Protein AF-A0A1G8BIB8-F1 (afdb_monomer)

Foldseek 3Di:
DDDDDDALVVVDPCVVVVLVVLQVLQFDPPSDPDDDDDDFFDKDKDWAQDPPPVDGDIHIWMWGDDPNGIDGDPDDPVCCVPPDDDPDDDDDPCPDPPPPD

Structure (mmCIF, N/CA/C/O backbone):
data_AF-A0A1G8BIB8-F1
#
_entry.id   AF-A0A1G8BIB8-F1
#
loop_
_atom_site.group_PDB
_atom_site.id
_atom_site.type_symbol
_atom_site.label_atom_id
_atom_site.label_alt_id
_atom_site.label_comp_id
_atom_site.label_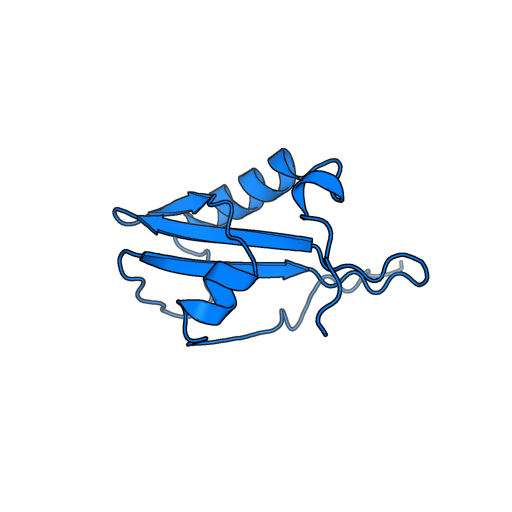asym_id
_atom_site.label_entity_id
_atom_site.label_seq_id
_atom_site.pdbx_PDB_ins_code
_atom_site.Cartn_x
_atom_site.Cartn_y
_atom_site.Cartn_z
_atom_site.occupancy
_atom_site.B_iso_or_equiv
_atom_site.auth_seq_id
_atom_site.auth_comp_id
_atom_site.auth_asym_id
_atom_site.auth_atom_id
_atom_site.pdbx_PDB_m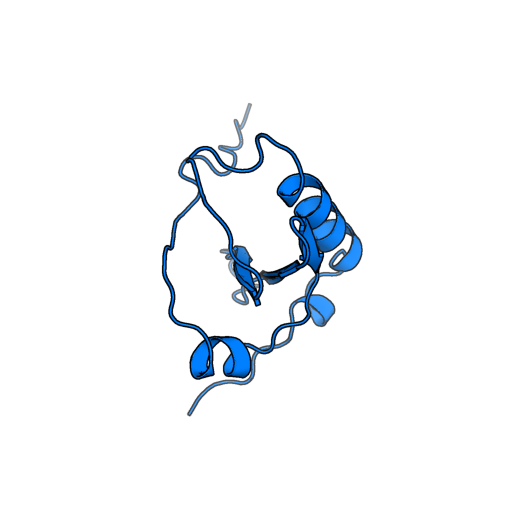odel_num
ATOM 1 N N . MET A 1 1 ? 15.952 -23.717 1.125 1.00 50.88 1 MET A N 1
ATOM 2 C CA . MET A 1 1 ? 16.543 -22.532 1.782 1.00 50.88 1 MET A CA 1
ATOM 3 C C . MET A 1 1 ? 16.032 -21.320 1.025 1.00 50.88 1 MET A C 1
ATOM 5 O O . MET A 1 1 ? 15.897 -21.446 -0.185 1.00 50.88 1 MET A O 1
ATOM 9 N N . GLY A 1 2 ? 15.646 -20.241 1.708 1.00 63.53 2 GLY A N 1
ATOM 10 C CA . GLY A 1 2 ? 15.189 -19.015 1.042 1.00 63.53 2 GLY A CA 1
ATOM 11 C C . GLY A 1 2 ? 16.364 -18.251 0.432 1.00 63.53 2 GLY A C 1
ATOM 12 O O . GLY A 1 2 ? 17.479 -18.344 0.946 1.00 63.53 2 GLY A O 1
ATOM 13 N N . GLU A 1 3 ? 16.120 -17.534 -0.659 1.00 66.12 3 GLU A N 1
ATOM 14 C CA . GLU A 1 3 ? 17.093 -16.615 -1.250 1.00 66.12 3 GLU A CA 1
ATOM 15 C C . GLU A 1 3 ? 16.918 -15.226 -0.614 1.00 66.12 3 GLU A C 1
ATOM 17 O O . GLU A 1 3 ? 15.779 -14.787 -0.435 1.00 66.12 3 GLU A O 1
ATOM 22 N N . PRO A 1 4 ? 18.007 -14.544 -0.216 1.00 67.19 4 PRO A N 1
ATOM 23 C CA . PRO A 1 4 ? 17.915 -13.176 0.275 1.00 67.19 4 PRO A CA 1
ATOM 24 C C . PRO A 1 4 ? 17.481 -12.254 -0.869 1.00 67.19 4 PRO A C 1
ATOM 26 O O . PRO A 1 4 ? 18.157 -12.193 -1.893 1.00 67.19 4 PRO A O 1
ATOM 29 N N . MET A 1 5 ? 16.370 -11.540 -0.682 1.00 73.62 5 MET A N 1
ATOM 30 C CA . MET A 1 5 ? 15.925 -10.493 -1.603 1.00 73.62 5 MET A CA 1
ATOM 31 C C . MET A 1 5 ? 16.414 -9.124 -1.139 1.00 73.62 5 MET A C 1
ATOM 33 O O . MET A 1 5 ? 16.441 -8.831 0.059 1.00 73.62 5 MET A O 1
ATOM 37 N N . MET A 1 6 ? 16.796 -8.286 -2.100 1.00 80.06 6 MET A N 1
ATOM 38 C CA . MET A 1 6 ? 17.148 -6.896 -1.830 1.00 80.06 6 MET A CA 1
ATOM 39 C C . MET A 1 6 ? 15.882 -6.083 -1.516 1.00 80.06 6 MET A C 1
ATOM 41 O O . MET A 1 6 ? 14.855 -6.270 -2.171 1.00 80.06 6 MET A O 1
ATOM 45 N N . PRO A 1 7 ? 15.920 -5.168 -0.532 1.00 83.00 7 PRO A N 1
ATOM 46 C CA . PRO A 1 7 ? 14.766 -4.337 -0.217 1.00 83.00 7 PRO A CA 1
ATOM 47 C C . PRO A 1 7 ? 14.479 -3.342 -1.349 1.00 83.00 7 PRO A C 1
ATOM 49 O O . PRO A 1 7 ? 15.397 -2.804 -1.972 1.00 83.00 7 PRO A O 1
ATOM 52 N N . THR A 1 8 ? 13.200 -3.025 -1.565 1.00 86.06 8 THR A N 1
ATOM 53 C CA . THR A 1 8 ? 12.748 -2.054 -2.579 1.00 86.06 8 THR A CA 1
ATOM 54 C C . THR A 1 8 ? 13.450 -0.706 -2.459 1.00 86.06 8 THR A C 1
ATOM 56 O O . THR A 1 8 ? 13.777 -0.106 -3.475 1.00 86.06 8 THR A O 1
ATOM 59 N N . SER A 1 9 ? 13.742 -0.252 -1.238 1.00 84.88 9 SER A N 1
ATOM 60 C CA . SER A 1 9 ? 14.457 1.005 -0.980 1.00 84.88 9 SER A CA 1
ATOM 61 C C . SER A 1 9 ? 15.868 1.052 -1.574 1.00 84.88 9 SER A C 1
ATOM 63 O O . SER A 1 9 ? 16.403 2.135 -1.791 1.00 84.88 9 SER A O 1
ATOM 65 N N . MET A 1 10 ? 16.467 -0.105 -1.868 1.00 84.94 10 MET A N 1
ATOM 66 C CA . MET A 1 10 ? 17.764 -0.217 -2.541 1.00 84.94 10 MET A CA 1
ATOM 67 C C . MET A 1 10 ? 17.647 -0.454 -4.050 1.00 84.94 10 MET A C 1
ATOM 69 O O . MET A 1 10 ? 18.621 -0.246 -4.772 1.00 84.94 10 MET A O 1
ATOM 73 N N . LEU A 1 11 ? 16.487 -0.908 -4.530 1.00 84.38 11 LEU A N 1
ATOM 74 C CA . LEU A 1 11 ? 16.260 -1.254 -5.934 1.00 84.38 11 LEU A CA 1
ATOM 75 C C . LEU A 1 11 ? 15.569 -0.128 -6.716 1.00 84.38 11 LEU A C 1
ATOM 77 O O . LEU A 1 11 ? 15.900 0.118 -7.876 1.00 84.38 11 LEU A O 1
ATOM 81 N N . ASP A 1 12 ? 14.609 0.552 -6.093 1.00 85.06 12 ASP A N 1
ATOM 82 C CA . ASP A 1 12 ? 13.852 1.646 -6.687 1.00 85.06 12 ASP A CA 1
ATOM 83 C C . ASP A 1 12 ? 14.545 2.988 -6.420 1.00 85.06 12 ASP A C 1
ATOM 85 O O . ASP A 1 12 ? 14.573 3.492 -5.299 1.00 85.06 12 ASP A O 1
ATOM 89 N N . SER A 1 13 ? 15.071 3.607 -7.479 1.00 86.50 13 SER A N 1
ATOM 90 C CA . SER A 1 13 ? 15.709 4.929 -7.400 1.00 86.50 13 SER A CA 1
ATOM 91 C C . SER A 1 13 ? 14.745 6.044 -6.973 1.00 86.50 13 SER A C 1
ATOM 93 O O . SER A 1 13 ? 15.197 7.076 -6.484 1.00 86.50 13 SER A O 1
ATOM 95 N N . SER A 1 14 ? 13.437 5.837 -7.147 1.00 90.81 14 SER A N 1
ATOM 96 C CA . SER A 1 14 ? 12.369 6.766 -6.768 1.00 90.81 14 SER A CA 1
ATOM 97 C C . SER A 1 14 ? 11.560 6.251 -5.572 1.00 90.81 14 SER A C 1
ATOM 99 O O . SER A 1 14 ? 10.406 6.645 -5.403 1.00 90.81 14 SER A O 1
ATOM 101 N N . PHE A 1 15 ? 12.147 5.393 -4.726 1.00 90.00 15 PHE A N 1
ATOM 102 C CA . PHE A 1 15 ? 11.441 4.743 -3.616 1.00 90.00 15 PHE A CA 1
ATOM 103 C C . PHE A 1 15 ? 10.662 5.723 -2.735 1.00 90.00 15 PHE A C 1
ATOM 105 O O . PHE A 1 15 ? 9.466 5.530 -2.524 1.00 90.00 15 PHE A O 1
ATOM 112 N N . GLU A 1 16 ? 11.304 6.794 -2.261 1.00 91.06 16 GLU A N 1
ATOM 113 C CA . GLU A 1 16 ? 10.653 7.781 -1.389 1.00 91.06 16 GLU A CA 1
ATOM 114 C C . GLU A 1 16 ? 9.496 8.505 -2.093 1.00 91.06 16 GLU A C 1
ATOM 116 O O . GLU A 1 16 ? 8.440 8.729 -1.499 1.00 91.06 16 GLU A O 1
ATOM 121 N N . GLU A 1 17 ? 9.663 8.862 -3.368 1.00 93.38 17 GLU A N 1
ATOM 122 C CA . GLU A 1 17 ? 8.626 9.539 -4.153 1.00 93.38 17 GLU A CA 1
ATOM 123 C C . GLU A 1 17 ? 7.422 8.618 -4.386 1.00 93.38 17 GLU A C 1
ATOM 125 O O . GLU A 1 17 ? 6.269 9.019 -4.186 1.00 93.38 17 GLU A O 1
ATOM 130 N N . ASN A 1 18 ? 7.684 7.363 -4.753 1.00 92.50 18 ASN A N 1
ATOM 131 C CA . ASN A 1 18 ? 6.664 6.349 -4.992 1.00 92.50 18 ASN A CA 1
ATOM 132 C C . ASN A 1 18 ? 5.927 5.992 -3.697 1.00 92.50 18 ASN A C 1
ATOM 134 O O . ASN A 1 18 ? 4.694 5.979 -3.674 1.00 92.50 18 ASN A O 1
ATOM 138 N N . GLN A 1 19 ? 6.657 5.787 -2.598 1.00 94.31 19 GLN A N 1
ATOM 139 C CA . GLN A 1 19 ? 6.076 5.500 -1.289 1.00 94.31 19 GLN A CA 1
ATOM 140 C C . GLN A 1 19 ? 5.181 6.650 -0.815 1.00 94.31 19 GLN A C 1
ATOM 142 O O . GLN A 1 19 ? 4.053 6.405 -0.389 1.00 94.31 19 GLN A O 1
ATOM 147 N N . ASN A 1 20 ? 5.634 7.902 -0.939 1.00 94.12 20 ASN A N 1
ATOM 148 C CA . ASN A 1 20 ? 4.829 9.072 -0.581 1.00 94.12 20 ASN A CA 1
ATOM 149 C C . ASN A 1 20 ? 3.587 9.216 -1.468 1.00 94.12 20 ASN A C 1
ATOM 151 O O . ASN A 1 20 ? 2.506 9.537 -0.975 1.00 94.12 20 ASN A O 1
ATOM 155 N N . THR A 1 21 ? 3.713 8.950 -2.769 1.00 94.81 21 THR A N 1
ATOM 156 C CA . THR A 1 21 ? 2.584 9.004 -3.708 1.00 94.81 21 THR A CA 1
ATOM 157 C C . THR A 1 21 ? 1.507 7.985 -3.339 1.00 94.81 21 THR A C 1
ATOM 159 O O . THR A 1 21 ? 0.328 8.332 -3.247 1.00 94.81 21 THR A O 1
ATOM 162 N N . LEU A 1 22 ? 1.911 6.742 -3.065 1.00 94.06 22 LEU A N 1
ATOM 163 C CA . LEU A 1 22 ? 1.010 5.683 -2.614 1.00 94.06 22 LEU A CA 1
ATOM 164 C C . LEU A 1 22 ? 0.382 6.025 -1.257 1.00 94.06 22 LEU A C 1
ATOM 166 O O . LEU A 1 22 ? -0.832 5.926 -1.105 1.00 94.06 22 LEU A O 1
ATOM 170 N N . LEU A 1 23 ? 1.179 6.494 -0.295 1.00 95.50 23 LEU A N 1
ATOM 171 C CA . LEU A 1 23 ? 0.708 6.878 1.035 1.00 95.50 23 LEU A CA 1
ATOM 172 C C . LEU A 1 23 ? -0.363 7.975 0.988 1.00 95.50 23 LEU A C 1
ATOM 174 O O . LEU A 1 23 ? -1.368 7.894 1.700 1.00 95.50 23 LEU A O 1
ATOM 178 N N . ASN A 1 24 ? -0.146 9.000 0.162 1.00 94.50 24 ASN A N 1
ATOM 179 C CA . ASN A 1 24 ? -1.108 10.081 -0.019 1.00 94.50 24 ASN A CA 1
ATOM 180 C C . ASN A 1 24 ? -2.422 9.533 -0.575 1.00 94.50 24 ASN A C 1
ATOM 182 O O . ASN A 1 24 ? -3.478 9.794 -0.001 1.00 94.50 24 ASN A O 1
ATOM 186 N N . ARG A 1 25 ? -2.345 8.692 -1.614 1.00 94.00 25 ARG A N 1
ATOM 187 C CA . ARG A 1 25 ? -3.517 8.064 -2.230 1.00 94.00 25 ARG A CA 1
ATOM 188 C C . ARG A 1 25 ? -4.292 7.181 -1.250 1.00 94.00 25 ARG A C 1
ATOM 190 O O . ARG A 1 25 ? -5.512 7.241 -1.228 1.00 94.00 25 ARG A O 1
ATOM 197 N N . LEU A 1 26 ? -3.608 6.396 -0.416 1.00 92.75 26 LEU A N 1
ATOM 198 C CA . LEU A 1 26 ? -4.241 5.500 0.565 1.00 92.75 26 LEU A CA 1
ATOM 199 C C . LEU A 1 26 ? -5.070 6.230 1.629 1.00 92.75 26 LEU A C 1
ATOM 201 O O . LEU A 1 26 ? -5.966 5.635 2.224 1.00 92.75 26 LEU A O 1
ATOM 205 N N . ASN A 1 27 ? -4.765 7.501 1.891 1.00 93.38 27 ASN A N 1
ATOM 206 C CA . ASN A 1 27 ? -5.465 8.317 2.880 1.00 93.38 27 ASN A CA 1
ATOM 207 C C . ASN A 1 27 ? -6.595 9.175 2.278 1.00 93.38 27 ASN A C 1
ATOM 209 O O . ASN A 1 27 ? -7.199 9.978 2.994 1.00 93.38 27 ASN A O 1
ATOM 213 N N . GLU A 1 28 ? -6.898 9.013 0.989 1.00 92.44 28 GLU A N 1
ATOM 214 C CA . GLU A 1 28 ? -8.048 9.641 0.337 1.00 92.44 28 GLU A CA 1
ATOM 215 C C . GLU A 1 28 ? -9.336 8.824 0.566 1.00 92.44 28 GLU A C 1
ATOM 217 O O . GLU A 1 28 ? -9.293 7.596 0.673 1.00 92.44 28 GLU A O 1
ATOM 222 N N . PRO A 1 29 ? -10.513 9.474 0.647 1.00 85.94 29 PRO A N 1
ATOM 223 C CA . PRO A 1 29 ? -11.772 8.797 0.977 1.00 85.94 29 PRO A CA 1
ATOM 224 C C . PRO A 1 29 ? -12.235 7.777 -0.076 1.00 85.94 29 PRO A C 1
ATOM 226 O O . PRO A 1 29 ? -13.024 6.894 0.245 1.00 85.94 29 PRO A O 1
ATOM 229 N N . ASP A 1 30 ? -11.760 7.888 -1.315 1.00 87.50 30 ASP A N 1
ATOM 230 C CA . ASP A 1 30 ? -12.076 7.011 -2.445 1.00 87.50 30 ASP A CA 1
ATOM 231 C C . ASP A 1 30 ? -10.887 6.111 -2.836 1.00 87.50 30 ASP A C 1
ATOM 233 O O . ASP A 1 30 ? -10.787 5.659 -3.977 1.00 87.50 30 ASP A O 1
ATOM 237 N N . ALA A 1 31 ? -9.954 5.867 -1.909 1.00 88.00 31 ALA A N 1
ATOM 238 C CA . ALA A 1 31 ? -8.775 5.030 -2.144 1.00 88.00 31 ALA A CA 1
ATOM 239 C C . ALA A 1 31 ? -9.118 3.580 -2.523 1.00 88.00 31 ALA A C 1
ATOM 241 O O . ALA A 1 31 ? -8.367 2.940 -3.260 1.00 88.00 31 ALA A O 1
ATOM 242 N N . PHE A 1 32 ? -10.250 3.070 -2.031 1.00 85.56 32 PHE A N 1
ATOM 243 C CA . PHE A 1 32 ? -10.675 1.685 -2.202 1.00 85.56 32 PHE A CA 1
ATOM 244 C C . PHE A 1 32 ? -12.064 1.619 -2.844 1.00 85.56 32 PHE A C 1
ATOM 246 O O . PHE A 1 32 ? -13.003 2.260 -2.379 1.00 85.56 32 PHE A O 1
ATOM 253 N N . ASP A 1 33 ? -12.208 0.780 -3.873 1.00 82.94 33 ASP A N 1
ATOM 254 C CA . ASP A 1 33 ? -13.480 0.568 -4.587 1.00 82.94 33 ASP A CA 1
ATOM 255 C C . ASP A 1 33 ? -14.500 -0.262 -3.788 1.00 82.94 33 ASP A C 1
ATOM 257 O O . ASP A 1 33 ? -15.662 -0.396 -4.177 1.00 82.94 33 ASP A O 1
ATOM 261 N N . VAL A 1 34 ? -14.060 -0.870 -2.685 1.00 81.50 34 VAL A N 1
ATOM 262 C CA . VAL A 1 34 ? -14.880 -1.718 -1.819 1.00 81.50 34 VAL A CA 1
ATOM 263 C C . VAL A 1 34 ? -14.850 -1.180 -0.390 1.00 81.50 34 VAL A C 1
ATOM 265 O O . VAL A 1 34 ? -13.821 -0.661 0.047 1.00 81.50 34 VAL A O 1
ATOM 268 N N . PRO A 1 35 ? -15.961 -1.292 0.361 1.00 77.12 35 PRO A N 1
ATOM 269 C CA . PRO A 1 35 ? -16.010 -0.831 1.740 1.00 77.12 35 PRO A CA 1
ATOM 270 C C . PRO A 1 35 ? -15.125 -1.726 2.616 1.00 77.12 35 PRO A C 1
ATOM 272 O O . PRO A 1 35 ? -15.519 -2.830 2.991 1.00 77.12 35 PRO A O 1
ATOM 275 N N . LEU A 1 36 ? -13.923 -1.248 2.937 1.00 81.31 36 LEU A N 1
ATOM 276 C CA . LEU A 1 36 ? -12.992 -1.901 3.855 1.00 81.31 36 LEU A CA 1
ATOM 277 C C . LEU A 1 36 ? -13.032 -1.199 5.210 1.00 81.31 36 LEU A C 1
ATOM 279 O O . LEU A 1 36 ? -13.045 0.028 5.289 1.00 81.31 36 LEU A O 1
ATOM 283 N N . THR A 1 37 ? -13.063 -1.982 6.287 1.00 83.94 37 THR A N 1
ATOM 284 C CA . THR A 1 37 ? -12.958 -1.460 7.655 1.00 83.94 37 THR A CA 1
ATOM 285 C C . THR A 1 37 ? -11.611 -1.860 8.226 1.00 83.94 37 THR A C 1
ATOM 287 O O . THR A 1 37 ? -11.425 -3.016 8.590 1.00 83.94 37 THR A O 1
ATOM 290 N N . PHE A 1 38 ? -10.691 -0.904 8.319 1.00 87.31 38 PHE A N 1
ATOM 291 C CA . PHE A 1 38 ? -9.348 -1.146 8.840 1.00 87.31 38 PHE A CA 1
ATOM 292 C C . PHE A 1 38 ? -9.292 -0.988 10.360 1.00 87.31 38 PHE A C 1
ATOM 294 O O . PHE A 1 38 ? -9.938 -0.111 10.947 1.00 87.31 38 PHE A O 1
ATOM 301 N N . LYS A 1 39 ? -8.486 -1.824 11.006 1.00 88.12 39 LYS A N 1
ATOM 302 C CA . LYS A 1 39 ? -8.194 -1.804 12.437 1.00 88.12 39 LYS A CA 1
ATOM 303 C C . LYS A 1 39 ? -6.752 -1.379 12.669 1.00 88.12 39 LYS A C 1
ATOM 305 O O . LYS A 1 39 ? -5.880 -1.467 11.810 1.00 88.12 39 LYS A O 1
ATOM 310 N N . ALA A 1 40 ? -6.490 -0.863 13.866 1.00 88.12 40 ALA A N 1
ATOM 311 C CA . ALA A 1 40 ? -5.132 -0.502 14.240 1.00 88.12 40 ALA A CA 1
ATOM 312 C C . ALA A 1 40 ? -4.217 -1.734 14.161 1.00 88.12 40 ALA A C 1
ATOM 314 O O . ALA A 1 40 ? -4.553 -2.771 14.732 1.00 88.12 40 ALA A O 1
ATOM 315 N N . LYS A 1 41 ? -3.037 -1.550 13.556 1.00 85.69 41 LYS A N 1
ATOM 316 C CA . LYS A 1 41 ? -2.022 -2.576 13.247 1.00 85.69 41 LYS A CA 1
ATOM 317 C C . LYS A 1 41 ? -2.275 -3.410 11.992 1.00 85.69 41 LYS A C 1
ATOM 319 O O . LYS A 1 41 ? -1.396 -4.210 11.687 1.00 85.69 41 LYS A O 1
ATOM 324 N N . ASP A 1 42 ? -3.363 -3.189 11.258 1.00 88.75 42 ASP A N 1
ATOM 325 C CA . ASP A 1 42 ? -3.511 -3.790 9.931 1.00 88.75 42 ASP A CA 1
ATOM 326 C C . ASP A 1 42 ? -2.355 -3.343 9.033 1.00 88.75 42 ASP A C 1
ATOM 328 O O . ASP A 1 42 ? -1.943 -2.175 9.069 1.00 88.75 42 ASP A O 1
ATOM 332 N N . LEU A 1 43 ? -1.839 -4.282 8.246 1.00 90.50 43 LEU A N 1
ATOM 333 C CA . LEU A 1 43 ? -0.763 -4.067 7.291 1.00 90.50 43 LEU A CA 1
ATOM 334 C C . LEU A 1 43 ? -1.332 -4.182 5.876 1.00 90.50 43 LEU A C 1
ATOM 336 O O . LEU A 1 43 ? -2.070 -5.116 5.571 1.00 90.50 43 LEU A O 1
ATOM 340 N N . LEU A 1 44 ? -0.977 -3.233 5.018 1.00 89.94 44 LEU A N 1
ATOM 341 C CA . LEU A 1 44 ? -1.237 -3.276 3.589 1.00 89.94 44 LEU A CA 1
ATOM 342 C C . LEU A 1 44 ? 0.096 -3.353 2.858 1.00 89.94 44 LEU A C 1
ATOM 344 O O . LEU A 1 44 ? 0.932 -2.457 2.986 1.00 89.94 44 LEU A O 1
ATOM 348 N N . GLU A 1 45 ? 0.247 -4.397 2.055 1.00 89.94 45 GLU A N 1
ATOM 349 C CA . GLU A 1 45 ? 1.392 -4.584 1.177 1.00 89.94 45 GLU A CA 1
ATOM 350 C C . GLU A 1 45 ? 0.972 -4.353 -0.279 1.00 89.94 45 GLU A C 1
ATOM 352 O O . GLU A 1 45 ? -0.005 -4.926 -0.770 1.00 89.94 45 GLU A O 1
ATOM 357 N N . ILE A 1 46 ? 1.707 -3.491 -0.980 1.00 89.25 46 ILE A N 1
ATOM 358 C CA . ILE A 1 46 ? 1.551 -3.261 -2.415 1.00 89.25 46 ILE A CA 1
ATOM 359 C C . ILE A 1 46 ? 2.763 -3.862 -3.119 1.00 89.25 46 ILE A C 1
ATOM 361 O O . ILE A 1 46 ? 3.867 -3.324 -3.037 1.00 89.25 46 ILE A O 1
ATOM 365 N N . VAL A 1 47 ? 2.530 -4.957 -3.846 1.00 87.19 47 VAL A N 1
ATOM 366 C CA . VAL A 1 47 ? 3.562 -5.672 -4.607 1.00 87.19 47 VAL A CA 1
ATOM 367 C C . VAL A 1 47 ? 3.428 -5.367 -6.096 1.00 87.19 47 VAL A C 1
ATOM 369 O O . VAL A 1 47 ? 2.478 -5.785 -6.768 1.00 87.19 47 VAL A O 1
ATOM 372 N N . ILE A 1 48 ? 4.408 -4.651 -6.638 1.00 85.56 48 ILE A N 1
ATOM 373 C CA . ILE A 1 48 ? 4.520 -4.338 -8.060 1.00 85.56 48 ILE A CA 1
ATOM 374 C C . ILE A 1 48 ? 5.464 -5.349 -8.706 1.00 85.56 48 ILE A C 1
ATOM 376 O O . ILE A 1 48 ? 6.683 -5.277 -8.578 1.00 85.56 48 ILE A O 1
ATOM 380 N N . ASN A 1 49 ? 4.882 -6.290 -9.444 1.00 80.00 49 ASN A N 1
ATOM 381 C CA . ASN A 1 49 ? 5.643 -7.282 -10.196 1.00 80.00 49 ASN A CA 1
ATOM 382 C C . ASN A 1 49 ? 6.158 -6.664 -11.501 1.00 80.00 49 ASN A C 1
ATOM 384 O O . ASN A 1 49 ? 5.374 -6.396 -12.419 1.00 80.00 49 ASN A O 1
ATOM 388 N N . ASN A 1 50 ? 7.469 -6.447 -11.595 1.00 72.56 50 ASN A N 1
ATOM 389 C CA . ASN A 1 50 ? 8.100 -6.045 -12.842 1.00 72.56 50 ASN A CA 1
ATOM 390 C C . ASN A 1 50 ? 8.352 -7.295 -13.699 1.00 72.56 50 ASN A C 1
ATOM 392 O O . ASN A 1 50 ? 9.177 -8.133 -13.363 1.00 72.56 50 ASN A O 1
ATOM 396 N N . ASN A 1 51 ? 7.629 -7.438 -14.812 1.00 69.00 51 ASN A N 1
ATOM 397 C CA . ASN A 1 51 ? 7.820 -8.554 -15.750 1.00 69.00 51 ASN A CA 1
ATOM 398 C C . ASN A 1 51 ? 8.880 -8.239 -16.824 1.00 69.00 51 ASN A C 1
ATOM 400 O O . ASN A 1 51 ? 8.828 -8.785 -17.929 1.00 69.00 51 ASN A O 1
ATOM 404 N N . ALA A 1 52 ? 9.803 -7.312 -16.557 1.00 68.00 52 ALA A N 1
ATOM 405 C CA . ALA A 1 52 ? 10.875 -7.010 -17.490 1.00 68.00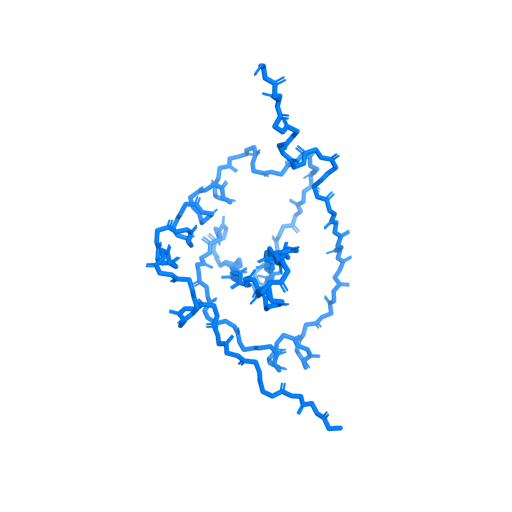 52 ALA A CA 1
ATOM 406 C C . ALA A 1 52 ? 11.831 -8.214 -17.604 1.00 68.00 52 ALA A C 1
ATOM 408 O O . ALA A 1 52 ? 12.202 -8.800 -16.592 1.00 68.00 52 ALA A O 1
ATOM 409 N N . PRO A 1 53 ? 12.299 -8.562 -18.816 1.00 63.44 53 PRO A N 1
ATOM 410 C CA . PRO A 1 53 ? 13.114 -9.761 -19.043 1.00 63.44 53 PRO A CA 1
ATOM 411 C C . PRO A 1 53 ? 14.462 -9.782 -18.301 1.00 63.44 53 PRO A C 1
ATOM 413 O O . PRO A 1 53 ? 15.087 -10.832 -18.236 1.00 63.44 53 PRO A O 1
ATOM 416 N N . ASN A 1 54 ? 14.909 -8.646 -17.753 1.00 63.03 54 ASN A N 1
ATOM 417 C CA . ASN A 1 54 ? 16.186 -8.508 -17.045 1.00 63.03 54 ASN A CA 1
ATOM 418 C C . ASN A 1 54 ? 16.023 -8.083 -15.575 1.00 63.03 54 ASN A C 1
ATOM 420 O O . ASN A 1 54 ? 17.022 -7.833 -14.906 1.00 63.03 54 ASN A O 1
ATOM 424 N N . PHE A 1 55 ? 14.791 -7.934 -15.084 1.00 62.69 55 PHE A N 1
ATOM 425 C CA . PHE A 1 55 ? 14.527 -7.486 -13.720 1.00 62.69 55 PHE A CA 1
ATOM 426 C C . PHE A 1 55 ? 13.336 -8.265 -13.178 1.00 62.69 55 PHE A C 1
ATOM 428 O O . PHE A 1 55 ? 12.195 -7.983 -13.534 1.00 62.69 55 PHE A O 1
ATOM 435 N N . HIS A 1 56 ? 13.637 -9.282 -12.374 1.00 66.06 56 HIS A N 1
ATOM 436 C CA . HIS A 1 56 ? 12.656 -10.233 -11.854 1.00 66.06 56 HIS A CA 1
ATOM 437 C C . HIS A 1 56 ? 12.259 -9.961 -10.398 1.00 66.06 56 HIS A C 1
ATOM 439 O O . HIS A 1 56 ? 11.379 -10.647 -9.884 1.00 66.06 56 HIS A O 1
ATOM 445 N N . GLU A 1 57 ? 12.885 -8.986 -9.734 1.00 77.19 57 GLU A N 1
ATOM 446 C CA . GLU A 1 57 ? 12.555 -8.661 -8.348 1.00 77.19 57 GLU A CA 1
ATOM 447 C C . GLU A 1 57 ? 11.312 -7.754 -8.295 1.00 77.19 57 GLU A C 1
ATOM 449 O O . GLU A 1 57 ? 11.234 -6.759 -9.027 1.00 77.19 57 GLU A O 1
ATOM 454 N N . PRO A 1 58 ? 10.299 -8.096 -7.481 1.00 83.50 58 PRO A N 1
ATOM 455 C CA . PRO A 1 58 ? 9.151 -7.230 -7.278 1.00 83.50 58 PRO A CA 1
ATOM 456 C C . PRO A 1 58 ? 9.538 -6.016 -6.429 1.00 83.50 58 PRO A C 1
ATOM 458 O O . PRO A 1 58 ? 10.410 -6.090 -5.566 1.00 83.50 58 PRO A O 1
ATOM 461 N N . PHE A 1 59 ? 8.840 -4.903 -6.635 1.00 86.94 59 PHE A N 1
ATOM 462 C CA . PHE A 1 59 ? 8.887 -3.782 -5.703 1.00 86.94 59 PHE A CA 1
ATOM 463 C C . PHE A 1 59 ? 7.764 -3.917 -4.689 1.00 86.94 59 PHE A C 1
ATOM 465 O O . PHE A 1 59 ? 6.591 -3.974 -5.057 1.00 86.94 59 PHE A O 1
ATOM 472 N N . THR A 1 60 ? 8.130 -3.930 -3.418 1.00 88.69 60 THR A N 1
ATOM 473 C CA . THR A 1 60 ? 7.203 -4.017 -2.294 1.00 88.69 60 THR A CA 1
ATOM 474 C C . THR A 1 60 ? 7.182 -2.699 -1.530 1.00 88.69 60 THR A C 1
ATOM 476 O O . THR A 1 60 ? 8.235 -2.193 -1.132 1.00 88.69 60 THR A O 1
ATOM 479 N N . TYR A 1 61 ? 5.985 -2.155 -1.313 1.00 90.81 61 TYR A N 1
ATOM 480 C CA . TYR A 1 61 ? 5.748 -0.995 -0.452 1.00 90.81 61 TYR A CA 1
ATOM 481 C C . TYR A 1 61 ? 4.741 -1.369 0.624 1.00 90.81 61 TYR A C 1
ATOM 483 O O . TYR A 1 61 ? 3.665 -1.881 0.310 1.00 90.81 61 TYR A O 1
ATOM 491 N N . SER A 1 62 ? 5.069 -1.048 1.871 1.00 91.88 62 SER A N 1
ATOM 492 C CA . SER A 1 62 ? 4.273 -1.467 3.017 1.00 91.88 62 SER A CA 1
ATOM 493 C C . SER A 1 62 ? 3.776 -0.291 3.834 1.00 91.88 62 SER A C 1
ATOM 495 O O . SER A 1 62 ? 4.463 0.717 4.037 1.00 91.88 62 SER A O 1
ATOM 497 N N . PHE A 1 63 ? 2.539 -0.428 4.297 1.00 93.44 63 PHE A N 1
ATOM 498 C CA . PHE A 1 63 ? 1.829 0.604 5.031 1.00 93.44 63 PHE A CA 1
ATOM 499 C C . PHE A 1 63 ? 1.083 -0.020 6.196 1.00 93.44 63 PHE A C 1
ATOM 501 O O . PHE A 1 63 ? 0.501 -1.093 6.073 1.00 93.44 63 PHE A O 1
ATOM 508 N N . LYS A 1 64 ? 1.042 0.685 7.324 1.00 93.56 64 LYS A N 1
ATOM 509 C CA . LYS A 1 64 ? 0.298 0.251 8.504 1.00 93.56 64 LYS A CA 1
ATOM 510 C C . LYS A 1 64 ? -0.786 1.227 8.868 1.00 93.56 64 LYS A C 1
ATOM 512 O O . LYS A 1 64 ? -0.588 2.441 8.822 1.00 93.56 64 LYS A O 1
ATOM 517 N N . PHE A 1 65 ? -1.913 0.696 9.311 1.00 93.06 65 PHE A N 1
ATOM 518 C CA . PHE A 1 65 ? -3.007 1.514 9.787 1.00 93.06 65 PHE A CA 1
ATOM 519 C C . PHE A 1 65 ? -2.801 1.884 11.263 1.00 93.06 65 PHE A C 1
ATOM 521 O O . PHE A 1 65 ? -2.795 1.028 12.157 1.00 93.06 65 PHE A O 1
ATOM 528 N N . LYS A 1 66 ? -2.607 3.180 11.541 1.00 92.06 66 LYS A N 1
ATOM 529 C CA . LYS A 1 66 ? -2.440 3.741 12.893 1.00 92.06 66 LYS A CA 1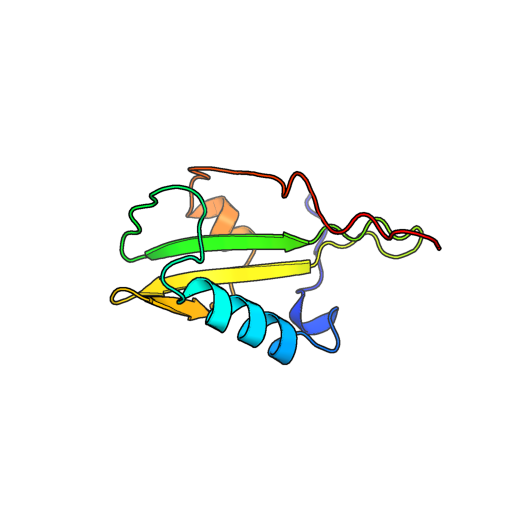
ATOM 530 C C . LYS A 1 66 ? -3.301 5.000 13.031 1.00 92.06 66 LYS A C 1
ATOM 532 O O . LYS A 1 66 ? -3.248 5.896 12.200 1.00 92.06 66 LYS A O 1
ATOM 537 N N . ASN A 1 67 ? -4.084 5.087 14.108 1.00 88.62 67 ASN A N 1
ATOM 538 C CA . ASN A 1 67 ? -4.909 6.261 14.443 1.00 88.62 67 ASN A CA 1
ATOM 539 C C . ASN A 1 67 ? -5.842 6.738 13.309 1.00 88.62 67 ASN A C 1
ATOM 541 O O . ASN A 1 67 ? -6.004 7.938 13.095 1.00 88.62 67 ASN A O 1
ATOM 545 N N . GLY A 1 68 ? -6.457 5.802 12.579 1.00 88.56 68 GLY A N 1
ATOM 546 C CA . GLY A 1 68 ? -7.410 6.127 11.514 1.00 88.56 68 GLY A CA 1
ATOM 547 C C . GLY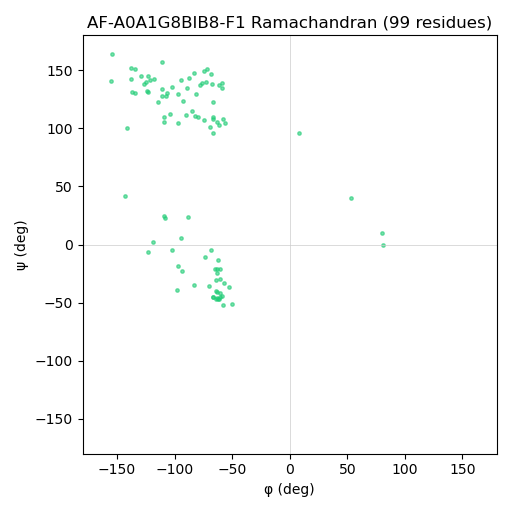 A 1 68 ? -6.773 6.541 10.184 1.00 88.56 68 GLY A C 1
ATOM 548 O O . GLY A 1 68 ? -7.489 7.027 9.314 1.00 88.56 68 GLY A O 1
ATOM 549 N N . LYS A 1 69 ? -5.452 6.390 10.030 1.00 92.81 69 LYS A N 1
ATOM 550 C CA . LYS A 1 69 ? -4.713 6.728 8.809 1.00 92.81 69 LYS A CA 1
ATOM 551 C C . LYS A 1 69 ? -3.679 5.659 8.476 1.00 92.81 69 LYS A C 1
ATOM 553 O O . LYS A 1 69 ? -3.149 4.993 9.368 1.00 92.81 69 LYS A O 1
ATOM 558 N N . TRP A 1 70 ? -3.371 5.529 7.194 1.00 94.94 70 TRP A N 1
ATOM 559 C CA . TRP A 1 70 ? -2.225 4.760 6.728 1.00 94.94 70 TRP A CA 1
ATOM 560 C C . TRP A 1 70 ? -0.946 5.558 6.954 1.00 94.94 70 TRP A C 1
ATOM 562 O O . TRP A 1 70 ? -0.926 6.770 6.731 1.00 94.94 70 TRP A O 1
ATOM 572 N N . VAL A 1 71 ? 0.111 4.879 7.393 1.00 94.00 71 VAL A N 1
ATOM 573 C CA . VAL A 1 71 ? 1.474 5.411 7.509 1.00 94.00 71 VAL A CA 1
ATOM 574 C C . VAL A 1 71 ? 2.449 4.456 6.831 1.00 94.00 71 VAL A C 1
ATOM 576 O O . VAL A 1 71 ? 2.240 3.245 6.878 1.00 94.00 71 VAL A O 1
ATOM 579 N N . ALA A 1 72 ? 3.499 4.988 6.208 1.00 92.12 72 ALA A N 1
ATOM 580 C CA . ALA A 1 72 ? 4.579 4.167 5.668 1.00 92.12 72 ALA A CA 1
ATOM 581 C C . ALA A 1 72 ? 5.262 3.379 6.797 1.00 92.12 72 ALA A C 1
ATOM 583 O O . ALA A 1 72 ? 5.503 3.916 7.882 1.00 92.12 72 ALA A O 1
ATOM 584 N N . GLU A 1 73 ? 5.550 2.106 6.547 1.00 86.62 73 GLU A N 1
ATOM 585 C CA . GLU A 1 73 ? 6.309 1.252 7.457 1.00 86.62 73 GLU A CA 1
ATOM 586 C C . GLU A 1 73 ? 7.306 0.444 6.626 1.00 86.62 73 GLU A C 1
ATOM 588 O O . GLU A 1 73 ? 6.947 -0.141 5.606 1.00 86.62 73 GLU A O 1
ATOM 593 N N . GLU A 1 74 ? 8.568 0.427 7.045 1.00 75.81 74 GLU A N 1
ATOM 594 C CA . GLU A 1 74 ? 9.503 -0.574 6.543 1.00 75.81 74 GLU A CA 1
ATOM 595 C C . GLU A 1 74 ? 9.142 -1.895 7.214 1.00 75.81 74 GLU A C 1
ATOM 597 O O . GLU A 1 74 ? 9.348 -2.059 8.414 1.00 75.81 74 GLU A O 1
ATOM 602 N N . SER A 1 75 ? 8.543 -2.807 6.456 1.00 69.62 75 SER A N 1
ATOM 603 C CA . SER A 1 75 ? 8.243 -4.152 6.937 1.00 69.62 75 SER A CA 1
ATOM 604 C C . SER A 1 75 ? 9.201 -5.146 6.303 1.00 69.62 75 SER A C 1
ATOM 606 O O . SER A 1 75 ? 9.360 -5.176 5.080 1.00 69.62 75 SER A O 1
ATOM 608 N N . ASP A 1 76 ? 9.805 -5.982 7.134 1.00 71.56 76 ASP A N 1
ATOM 609 C CA . ASP A 1 76 ? 10.631 -7.093 6.685 1.00 71.56 76 ASP A CA 1
ATOM 610 C C . ASP A 1 76 ? 9.734 -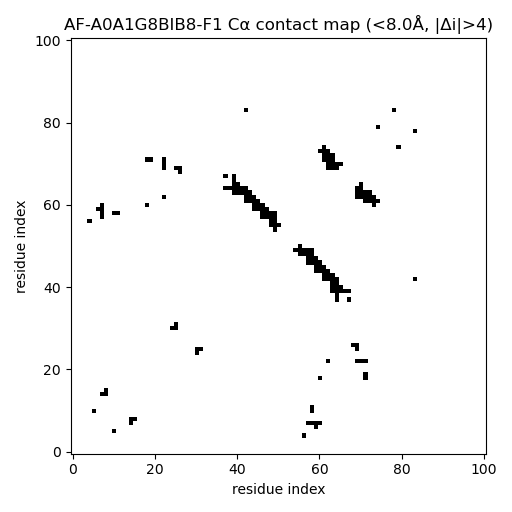8.253 6.218 1.00 71.56 76 ASP A C 1
ATOM 612 O O . ASP A 1 76 ? 8.743 -8.584 6.871 1.00 71.56 76 ASP A O 1
ATOM 616 N N . ALA A 1 77 ? 10.076 -8.897 5.099 1.00 70.19 77 ALA A N 1
ATOM 617 C CA . ALA A 1 77 ? 9.289 -10.003 4.551 1.00 70.19 77 ALA A CA 1
ATOM 618 C C . ALA A 1 77 ? 9.112 -11.163 5.554 1.00 70.19 77 ALA A C 1
ATOM 620 O O . ALA A 1 77 ? 8.062 -11.803 5.583 1.00 70.19 77 ALA A O 1
ATOM 621 N N . PHE A 1 78 ? 10.101 -11.424 6.413 1.00 73.00 78 PHE A N 1
ATOM 622 C CA . PHE A 1 78 ? 9.987 -12.398 7.495 1.00 73.00 78 PHE A CA 1
ATOM 623 C C . PHE A 1 78 ? 9.036 -11.927 8.594 1.00 73.00 78 PHE A C 1
ATOM 625 O O . PHE A 1 78 ? 8.339 -12.757 9.170 1.00 73.00 78 PHE A O 1
ATOM 632 N N . GLU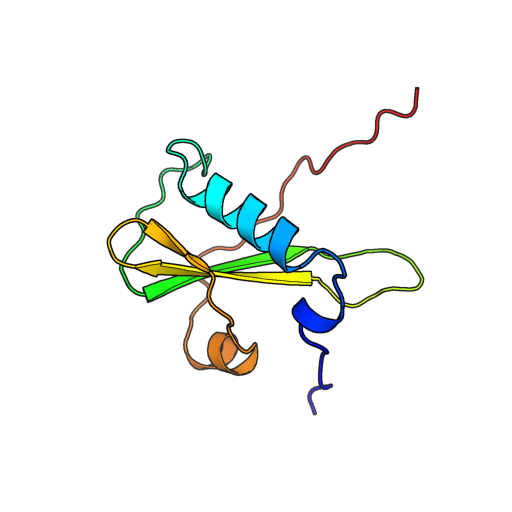 A 1 79 ? 8.983 -10.632 8.906 1.00 76.31 79 GLU A N 1
ATOM 633 C CA . GLU A 1 79 ? 8.008 -10.107 9.869 1.00 76.31 79 GLU A CA 1
ATOM 634 C C . GLU A 1 79 ? 6.586 -10.307 9.341 1.00 76.31 79 GLU A C 1
ATOM 636 O O . GLU A 1 79 ? 5.740 -10.844 10.056 1.00 76.31 79 GLU A O 1
ATOM 641 N N . VAL A 1 80 ? 6.357 -9.966 8.068 1.00 77.31 80 VAL A N 1
ATOM 642 C CA . VAL A 1 80 ? 5.065 -10.166 7.400 1.00 77.31 80 VAL A CA 1
ATOM 643 C C . VAL A 1 80 ? 4.666 -11.642 7.436 1.00 77.31 80 VAL A C 1
ATOM 645 O O . VAL A 1 80 ? 3.603 -11.974 7.950 1.00 77.31 80 VAL A O 1
ATOM 648 N N . MET A 1 81 ? 5.551 -12.542 6.994 1.00 75.69 81 MET A N 1
ATOM 649 C CA . MET A 1 81 ? 5.269 -13.984 6.944 1.00 75.69 81 MET A CA 1
ATOM 650 C C . MET A 1 81 ? 5.051 -14.633 8.317 1.00 75.69 81 MET A C 1
ATOM 652 O O . MET A 1 81 ? 4.342 -15.632 8.405 1.00 75.69 81 MET A O 1
ATOM 656 N N . ASN A 1 82 ? 5.686 -14.126 9.378 1.00 79.12 82 ASN A N 1
ATOM 657 C CA . ASN A 1 82 ? 5.615 -14.749 10.704 1.00 79.12 82 ASN A CA 1
ATOM 658 C C . ASN A 1 82 ? 4.511 -14.172 11.600 1.00 79.12 82 ASN A C 1
ATOM 660 O O . ASN A 1 82 ? 4.117 -14.834 12.563 1.00 79.12 82 ASN A O 1
ATOM 664 N N . HIS A 1 83 ? 4.050 -12.944 11.344 1.00 80.12 83 HIS A N 1
ATOM 665 C CA . HIS A 1 83 ? 3.165 -12.220 12.264 1.00 80.12 83 HIS A CA 1
ATOM 666 C C . HIS A 1 83 ? 1.833 -11.772 11.665 1.00 80.12 83 HIS A C 1
ATOM 668 O O . HIS A 1 83 ? 0.988 -11.280 12.418 1.00 80.12 83 HIS A O 1
ATOM 674 N N . PHE A 1 84 ? 1.629 -11.943 10.361 1.00 78.31 84 PHE A N 1
ATOM 675 C CA . PHE A 1 84 ? 0.411 -11.522 9.683 1.00 78.31 84 PHE A CA 1
ATOM 676 C C . PHE A 1 84 ? -0.200 -12.678 8.891 1.00 78.31 84 PHE A C 1
ATOM 678 O O . PHE A 1 84 ? 0.500 -13.420 8.208 1.00 78.31 84 PHE A O 1
ATOM 685 N N . ASP A 1 85 ? -1.524 -12.793 8.971 1.00 78.94 85 ASP A N 1
ATOM 686 C CA . ASP A 1 85 ? -2.313 -13.666 8.108 1.00 78.94 85 ASP A CA 1
ATOM 687 C C . ASP A 1 85 ? -2.881 -12.826 6.952 1.00 78.94 85 ASP A C 1
ATOM 689 O O . ASP A 1 85 ? -3.473 -11.768 7.184 1.00 78.94 85 ASP A O 1
ATOM 693 N N . GLU A 1 86 ? -2.712 -13.278 5.704 1.00 81.69 86 GLU A N 1
ATOM 694 C CA . GLU A 1 86 ? -3.297 -12.601 4.538 1.00 81.69 86 GLU A CA 1
ATOM 695 C C . GLU A 1 86 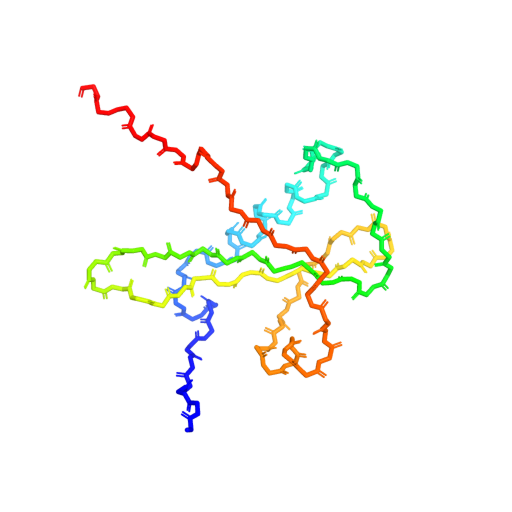? -4.830 -12.709 4.589 1.00 81.69 86 GLU A C 1
ATOM 697 O O . GLU A 1 86 ? -5.399 -13.784 4.398 1.00 81.69 86 GLU A O 1
ATOM 702 N N . GLU A 1 87 ? -5.513 -11.589 4.840 1.00 78.75 87 GLU A N 1
ATOM 703 C CA . GLU A 1 87 ? -6.981 -11.553 4.885 1.00 78.75 87 GLU A CA 1
ATOM 704 C C . GLU A 1 87 ? -7.599 -11.422 3.484 1.00 78.75 87 GLU A C 1
ATOM 706 O O . GLU A 1 87 ? -8.665 -11.977 3.207 1.00 78.75 87 GLU A O 1
ATOM 711 N N . ASN A 1 88 ? -6.947 -10.683 2.583 1.00 74.00 88 ASN A N 1
ATOM 712 C CA . ASN A 1 88 ? -7.439 -10.459 1.229 1.00 74.00 88 ASN A CA 1
ATOM 713 C C . ASN A 1 88 ? -6.285 -10.141 0.270 1.00 74.00 88 ASN A C 1
ATOM 715 O O . ASN A 1 88 ? -5.395 -9.362 0.605 1.00 74.00 88 ASN A O 1
ATOM 719 N N . SER A 1 89 ? -6.349 -10.678 -0.948 1.00 79.75 89 SER A N 1
ATOM 720 C CA . SER A 1 89 ? -5.431 -10.343 -2.034 1.00 79.75 89 SER A CA 1
ATOM 721 C C . SER A 1 89 ? -6.171 -10.109 -3.345 1.00 79.75 89 SER A C 1
ATOM 723 O O . SER A 1 89 ? -7.246 -10.645 -3.627 1.00 79.75 89 SER A O 1
ATOM 725 N N . GLY A 1 90 ? -5.589 -9.255 -4.181 1.00 72.44 90 GLY A N 1
ATOM 726 C CA . GLY A 1 90 ? -6.198 -8.842 -5.432 1.00 72.44 90 GLY A CA 1
ATOM 727 C C . GLY A 1 90 ? -5.163 -8.413 -6.456 1.00 72.44 90 GLY A C 1
ATOM 728 O O . GLY A 1 90 ? -4.003 -8.155 -6.151 1.00 72.44 90 GLY A O 1
ATOM 729 N N . LYS A 1 91 ? -5.601 -8.337 -7.710 1.00 70.25 91 LYS A N 1
ATOM 730 C CA . LYS A 1 91 ? -4.814 -7.777 -8.810 1.00 70.25 91 LYS A CA 1
ATOM 731 C C . LYS A 1 91 ? -5.626 -6.684 -9.475 1.00 70.25 91 LYS A C 1
ATOM 733 O O . LYS A 1 91 ? -6.827 -6.848 -9.697 1.00 70.25 91 LYS A O 1
ATOM 738 N N . ILE A 1 92 ? -4.964 -5.594 -9.844 1.00 68.88 92 ILE A N 1
ATOM 739 C CA . ILE A 1 92 ? -5.592 -4.501 -10.585 1.00 68.88 92 ILE A CA 1
ATOM 740 C C . ILE A 1 92 ? -5.963 -5.028 -11.981 1.00 68.88 92 ILE A C 1
ATOM 742 O O . ILE A 1 92 ? -5.092 -5.261 -12.818 1.00 68.88 92 ILE A O 1
ATOM 746 N N . LYS A 1 93 ? -7.264 -5.233 -12.243 1.00 56.75 93 LYS A N 1
ATOM 747 C CA . LYS A 1 93 ? -7.771 -5.848 -13.492 1.00 56.75 93 LYS A CA 1
ATOM 748 C C . LYS A 1 93 ? -7.590 -4.980 -14.752 1.00 56.75 93 LYS A C 1
ATOM 750 O O . LYS A 1 93 ? -7.827 -5.467 -15.854 1.00 56.75 93 LYS A O 1
ATOM 755 N N . SER A 1 94 ? -7.105 -3.747 -14.605 1.00 57.94 94 SER A N 1
ATOM 756 C CA . SER A 1 94 ? -6.910 -2.781 -15.695 1.00 57.94 94 SER A CA 1
ATOM 757 C C . SER A 1 94 ? -5.650 -1.927 -15.503 1.00 57.94 94 SER A C 1
ATOM 759 O O . SER A 1 94 ? -5.689 -0.719 -15.724 1.00 57.94 94 SER A O 1
ATOM 761 N N . ALA A 1 95 ? -4.532 -2.524 -15.071 1.00 60.47 95 ALA A N 1
ATOM 762 C CA . ALA A 1 95 ?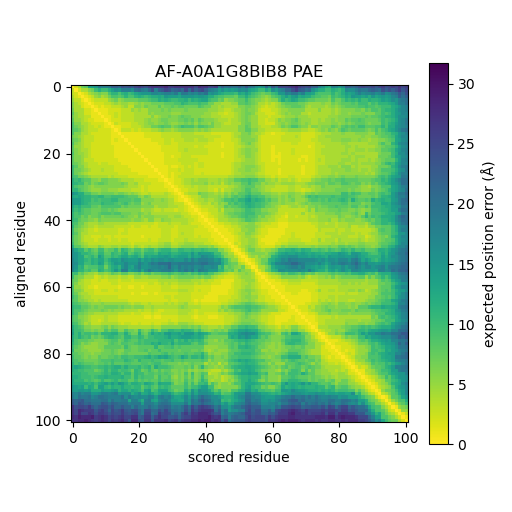 -3.247 -1.824 -15.034 1.00 60.47 95 ALA A CA 1
ATOM 763 C C . ALA A 1 95 ? -2.911 -1.334 -16.456 1.00 60.47 95 ALA A C 1
ATOM 765 O O . ALA A 1 95 ? -2.695 -2.153 -17.344 1.00 60.47 95 ALA A O 1
ATOM 766 N N . LEU A 1 96 ? -3.012 -0.015 -16.671 1.00 59.56 96 LEU A N 1
ATOM 767 C CA . LEU A 1 96 ? -2.804 0.735 -17.919 1.00 59.56 96 LEU A CA 1
ATOM 768 C C . LEU A 1 96 ? -2.607 -0.136 -19.174 1.00 59.56 96 LEU A C 1
ATOM 770 O O . LEU A 1 96 ? -1.487 -0.520 -19.514 1.00 59.56 96 LEU A O 1
ATOM 774 N N . ARG A 1 97 ? -3.677 -0.373 -19.945 1.00 52.41 97 ARG A N 1
ATOM 775 C CA . ARG A 1 97 ? -3.490 -0.722 -21.360 1.00 52.41 97 ARG A CA 1
ATOM 776 C C . ARG A 1 97 ? -2.830 0.488 -22.019 1.00 52.41 97 ARG A C 1
ATOM 778 O O . ARG A 1 97 ? -3.496 1.499 -22.229 1.00 52.41 97 ARG A O 1
ATOM 785 N N . ARG A 1 98 ? -1.527 0.416 -22.323 1.00 53.62 98 ARG A N 1
ATOM 786 C CA . ARG A 1 98 ? -0.895 1.372 -23.242 1.00 53.62 98 ARG A CA 1
ATOM 787 C C . ARG A 1 98 ? -1.690 1.306 -24.543 1.00 53.62 98 ARG A C 1
ATOM 789 O O . ARG A 1 98 ? -1.569 0.339 -25.287 1.00 53.62 98 ARG A O 1
ATOM 796 N N . ASN A 1 99 ? -2.518 2.313 -24.804 1.00 47.38 99 ASN A N 1
ATOM 797 C CA . ASN A 1 99 ? -3.020 2.542 -26.147 1.00 47.38 99 ASN A CA 1
ATOM 798 C C . ASN A 1 99 ? -1.804 2.946 -26.984 1.00 47.38 99 ASN A C 1
ATOM 800 O O . ASN A 1 99 ? -1.388 4.102 -26.959 1.00 47.38 99 ASN A O 1
ATOM 804 N N . THR A 1 100 ? -1.199 1.986 -27.679 1.00 46.28 100 THR A N 1
ATOM 805 C CA . THR A 1 100 ? -0.356 2.278 -28.838 1.00 46.28 100 THR A CA 1
ATOM 806 C C . THR A 1 100 ? -1.251 2.955 -29.867 1.00 46.28 100 THR A C 1
ATOM 808 O O . THR A 1 100 ? -2.100 2.300 -30.472 1.00 46.28 100 THR A O 1
ATOM 811 N N . LYS A 1 101 ? -1.127 4.280 -29.967 1.00 43.44 101 LYS A N 1
ATOM 812 C CA . LYS A 1 101 ? -1.576 5.047 -31.129 1.00 43.44 101 LYS A CA 1
ATOM 813 C C . LYS A 1 101 ? -0.521 4.959 -32.219 1.00 43.44 101 LYS A C 1
ATOM 815 O O . LYS A 1 101 ? 0.674 4.961 -31.852 1.00 43.44 101 LYS A O 1
#

Nearest PDB structures (foldseek):
  2kvt-assembly1_A  TM=3.815E-01  e=4.293E+00  Escherichia coli K-12
  6dlv-assembly1_g  TM=2.488E-01  e=3.303E+00  Homo sapiens

Organism: NCBI:txid178355

Secondary structure (DSSP, 8-state):
-PPPPPPHHHH-TTHHHHHHHHHHHHTSTTS-SS-----TT-EEEEEE---BTTB-PPEEEEEEEETTEEEE----HHHHHHH---------TTS------

Radius of gyration: 14.97 Å; Cα contacts (8 Å, |Δi|>4): 89; chains: 1; bounding box: 34×33×46 Å

Sequence (101 aa):
MGEPMMPTSMLDSSFEENQNTLLNRLNEPDAFDVPLTFKAKDLLEIVINNNAPNFHEPFTYSFKFKNGKWVAEESDAFEVMNHFDEENSGKIKSALRRNTK

Solvent-accessible surface area (backbone atoms only — not comparable to full-atom values): 6817 Å² total; per-residue (Å²): 134,88,79,89,75,81,57,33,77,81,70,39,95,54,36,69,61,52,52,50,53,50,48,56,46,62,64,41,97,76,56,56,100,59,98,76,86,86,51,80,72,44,75,48,78,48,75,47,76,43,84,50,97,90,44,80,68,58,42,60,48,40,31,33,29,52,94,95,36,62,41,83,42,95,72,54,71,66,56,48,70,74,75,53,81,90,87,78,87,85,74,77,92,70,73,74,78,80,77,82,123

Mean predicted aligned error: 7.95 Å

pLDDT: mean 80.21, std 12.68, range [43.44, 95.5]